Protein AF-A0A6N8WI20-F1 (afdb_monomer)

Foldseek 3Di:
DDDCVPDPDPVSNVVVVV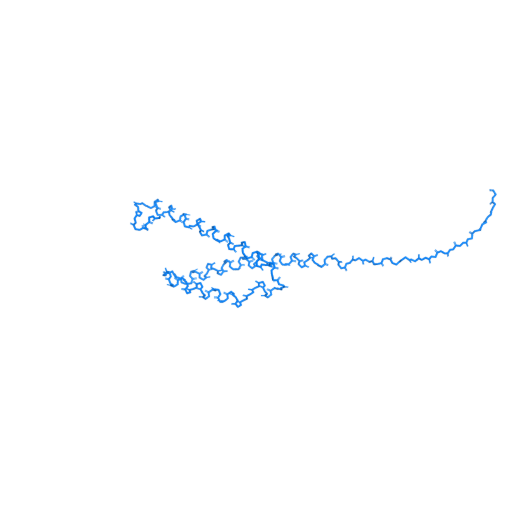VVVVVVVVVLVVVLVVLVVCLVVDDDLCSLPVPVVLVVVLVVQLVVCVVVVHHSVVRSVVVVVSSVVSSVVSVVVVVVVVVVVVPPPDDDDDDDDDDDDDDDDDDD

Nearest PDB structures (foldseek):
  3rem-assembly1_B  TM=9.591E-01  e=5.658E-06  Pseudomonas aeruginosa
  3ret-assembly1_A  TM=9.499E-01  e=6.016E-06  Pseudomonas aeruginosa
  3hgw-assembly1_D  TM=9.489E-01  e=9.244E-06  Pseudomonas aeruginosa
  3hgx-assembly1_B  TM=9.329E-01  e=1.111E-05  Pseudomonas aeruginosa
  2h9d-assembly2_D  TM=9.236E-01  e=1.420E-05  Pseudomonas aeruginosa PAO1

Solvent-accessible surface area (backbone atoms only — not comparable to full-atom values): 7605 Å² total; per-residue (Å²): 130,78,57,82,88,67,49,90,44,73,67,51,48,50,53,53,48,55,53,50,52,53,52,52,51,52,51,50,55,54,50,49,55,54,50,58,59,52,53,75,75,50,87,49,68,67,60,61,63,33,63,68,60,50,54,55,48,42,55,52,46,26,55,52,22,54,77,71,73,41,64,33,67,60,50,35,52,54,51,49,55,52,49,56,53,49,43,55,55,47,50,57,52,50,53,51,51,57,56,60,70,67,68,74,85,78,76,85,84,80,79,84,84,86,81,89,88,88,84,83,88,80,92,132

pLDDT: mean 84.3, std 18.29, range [41.34, 98.69]

Radius of gyration: 30.51 Å; Cα contacts (8 Å, |Δi|>4): 38; chains: 1; bounding box: 74×63×83 Å

Mean predicted aligned error: 10.91 Å

Sequence (124 aa):
MPDPQNCKSLGEVRSEIDRLDRSLIAAISQRQEYVYAAAGFKRNEEQVHARERQRSMLAARRQWAEAEGVDPDLIESLFRKLVDHFIRAEMSVFSAKNSADQGDASSPTTTRAVAGGRSKSVDS

Secondary structure (DSSP, 8-state):
---GGG--SHHHHHHHHHHHHHHHHHHHHHHHHHHHHHHTT--SHHHHH-HHHHHHHHHHHHHHHHHTT--HHHHHHHHHHHHHHHHHHHHHHHHHHHHHHGGGS-------------------

Structure (mmCIF, N/CA/C/O backbone):
data_AF-A0A6N8WI20-F1
#
_entry.id   AF-A0A6N8WI20-F1
#
loop_
_atom_site.group_PDB
_atom_site.id
_atom_site.type_symbol
_atom_site.label_atom_id
_atom_site.label_alt_id
_atom_site.label_comp_id
_atom_site.label_asym_id
_atom_site.label_entity_id
_atom_site.label_seq_id
_atom_site.pdbx_PDB_ins_code
_atom_site.Cartn_x
_atom_site.Cartn_y
_atom_site.Cartn_z
_atom_site.occupancy
_atom_site.B_iso_or_equiv
_atom_site.auth_seq_id
_atom_site.auth_comp_id
_atom_site.auth_asym_id
_atom_site.auth_atom_id
_atom_site.pdbx_PDB_model_num
ATOM 1 N N . MET A 1 1 ? 1.864 -3.997 22.149 1.00 61.12 1 MET A N 1
ATOM 2 C CA . MET A 1 1 ? 0.625 -3.331 21.703 1.00 61.12 1 MET A CA 1
ATOM 3 C C . MET A 1 1 ? -0.499 -3.840 22.575 1.00 61.12 1 MET A C 1
ATOM 5 O O . MET A 1 1 ? -0.581 -5.059 22.714 1.00 61.12 1 MET A O 1
ATOM 9 N N . PRO A 1 2 ? -1.300 -2.966 23.200 1.00 68.56 2 PRO A N 1
ATOM 10 C CA . PRO A 1 2 ? -2.557 -3.410 23.778 1.00 68.56 2 PRO A CA 1
ATOM 11 C C . PRO A 1 2 ? -3.432 -3.990 22.657 1.00 68.56 2 PRO A C 1
ATOM 13 O O . PRO A 1 2 ? -3.447 -3.470 21.543 1.00 68.56 2 PRO A O 1
ATOM 16 N N . ASP A 1 3 ? -4.128 -5.087 22.946 1.00 86.25 3 ASP A N 1
ATOM 17 C CA . ASP A 1 3 ? -5.298 -5.501 22.166 1.00 86.25 3 ASP A CA 1
ATOM 18 C C . ASP A 1 3 ? -6.227 -4.278 22.011 1.00 86.25 3 ASP A C 1
ATOM 20 O O . ASP A 1 3 ? -6.402 -3.557 23.003 1.00 86.25 3 ASP A O 1
ATOM 24 N N . PRO A 1 4 ? -6.812 -3.999 20.829 1.00 90.31 4 PRO A N 1
ATOM 25 C CA . PRO A 1 4 ? -7.817 -2.948 20.684 1.00 90.31 4 PRO A CA 1
ATOM 26 C C . PRO A 1 4 ? -8.881 -2.951 21.796 1.00 90.31 4 PRO A C 1
ATOM 28 O O . PRO A 1 4 ? -9.264 -1.882 22.268 1.00 90.31 4 PRO A O 1
ATOM 31 N N . GLN A 1 5 ? -9.290 -4.133 22.281 1.00 90.69 5 GLN A N 1
ATOM 32 C CA . GLN A 1 5 ? -10.270 -4.292 23.366 1.00 90.69 5 GLN A CA 1
ATOM 33 C C . GLN A 1 5 ? -9.747 -3.886 24.755 1.00 90.69 5 GLN A C 1
ATOM 35 O O . GLN A 1 5 ? -10.532 -3.670 25.675 1.00 90.69 5 GLN A O 1
ATOM 40 N N . ASN A 1 6 ? -8.429 -3.749 24.917 1.00 93.69 6 ASN A N 1
ATOM 41 C CA . ASN A 1 6 ? -7.784 -3.330 26.163 1.00 93.69 6 ASN A CA 1
ATOM 42 C C . ASN A 1 6 ? -7.529 -1.815 26.238 1.00 93.69 6 ASN A C 1
ATOM 44 O O . ASN A 1 6 ? -7.046 -1.340 27.269 1.00 93.69 6 ASN A O 1
ATOM 48 N N . CYS A 1 7 ? -7.833 -1.054 25.180 1.00 95.00 7 CYS A N 1
ATOM 49 C CA . CYS A 1 7 ? -7.750 0.405 25.212 1.00 95.00 7 CYS A CA 1
ATOM 50 C C . CYS A 1 7 ? -8.829 0.978 26.144 1.00 95.00 7 CYS A C 1
ATOM 52 O O . CYS A 1 7 ? -10.016 0.690 26.001 1.00 95.00 7 CYS A O 1
ATOM 54 N N . LYS A 1 8 ? -8.429 1.833 27.087 1.00 95.88 8 LYS A N 1
ATOM 55 C CA . LYS A 1 8 ? -9.305 2.394 28.130 1.00 95.88 8 LYS A CA 1
ATOM 56 C C . LYS A 1 8 ? -9.925 3.732 27.751 1.00 95.88 8 LYS A C 1
ATOM 58 O O . LYS A 1 8 ? -10.773 4.252 28.474 1.00 95.88 8 LYS A O 1
ATOM 63 N N . SER A 1 9 ? -9.486 4.327 26.645 1.00 96.69 9 SER A N 1
ATOM 64 C CA . SER A 1 9 ? -10.012 5.598 26.160 1.00 96.69 9 SER A CA 1
ATOM 65 C C . SER A 1 9 ? -9.886 5.727 24.647 1.00 96.69 9 SER A C 1
ATOM 67 O O . SER A 1 9 ? -9.045 5.093 24.010 1.00 96.69 9 SER A O 1
ATOM 69 N N . LEU A 1 10 ? -10.675 6.636 24.072 1.00 96.69 10 LEU A N 1
ATOM 70 C CA . LEU A 1 10 ? -10.546 7.017 22.665 1.00 96.69 10 LEU A CA 1
ATOM 71 C C . LEU A 1 10 ? -9.155 7.590 22.339 1.00 96.69 10 LEU A C 1
ATOM 73 O O . LEU A 1 10 ? -8.680 7.445 21.215 1.00 96.69 10 LEU A O 1
ATOM 77 N N . GLY A 1 11 ? -8.500 8.233 23.312 1.00 97.75 11 GLY A N 1
ATOM 78 C CA . GLY A 1 11 ? -7.136 8.740 23.158 1.00 97.75 11 GLY A CA 1
ATOM 79 C C . GLY A 1 11 ? -6.113 7.620 22.964 1.00 97.75 11 GLY A C 1
ATOM 80 O O . GLY A 1 11 ? -5.248 7.731 22.097 1.00 97.75 11 GLY A O 1
ATOM 81 N N . GLU A 1 12 ? -6.249 6.520 23.708 1.00 96.38 12 GLU A N 1
ATOM 82 C CA . GLU A 1 12 ? -5.390 5.338 23.551 1.00 96.38 12 GLU A CA 1
ATOM 83 C C . GLU A 1 12 ? -5.611 4.663 22.193 1.00 96.38 12 GLU A C 1
ATOM 85 O O . GLU A 1 12 ? -4.644 4.411 21.478 1.00 96.38 12 GLU A O 1
ATOM 90 N N . VAL A 1 13 ? -6.874 4.478 21.783 1.00 96.69 13 VAL A N 1
ATOM 91 C CA . VAL A 1 13 ? -7.208 3.906 20.465 1.00 96.69 13 VAL A CA 1
ATOM 92 C C . VAL A 1 13 ? -6.580 4.722 19.333 1.00 96.69 13 VAL A C 1
ATOM 94 O O . VAL A 1 13 ? -5.928 4.166 18.454 1.00 96.69 13 VAL A O 1
ATOM 97 N N . ARG A 1 14 ? -6.739 6.051 19.360 1.00 97.88 14 ARG A N 1
ATOM 98 C CA . ARG A 1 14 ? -6.166 6.942 18.337 1.00 97.88 14 ARG A CA 1
ATOM 99 C C . ARG A 1 14 ? -4.642 6.894 18.317 1.00 97.88 14 ARG A C 1
ATOM 101 O O . ARG A 1 14 ? -4.062 6.855 17.242 1.00 97.88 14 ARG A O 1
ATOM 108 N N . SER A 1 15 ? -4.008 6.827 19.486 1.00 97.06 15 SER A N 1
ATOM 109 C CA . SER A 1 15 ? -2.547 6.731 19.583 1.00 97.06 15 SER A CA 1
ATOM 110 C C . SER A 1 15 ? -2.016 5.435 18.958 1.00 97.06 15 SER A C 1
ATOM 112 O O . SER A 1 15 ? -0.978 5.447 18.295 1.00 97.06 15 SER A O 1
ATOM 114 N N . GLU A 1 16 ? -2.731 4.317 19.121 1.00 97.31 16 GLU A N 1
ATOM 115 C CA . GLU A 1 16 ? -2.364 3.055 18.471 1.00 97.31 16 GLU A CA 1
ATOM 116 C C . GLU A 1 16 ? -2.612 3.073 16.957 1.00 97.31 16 GLU A C 1
ATOM 118 O O . GLU A 1 16 ? -1.780 2.549 16.214 1.00 97.31 16 GLU A O 1
ATOM 123 N N . ILE A 1 17 ? -3.687 3.719 16.487 1.00 97.31 17 ILE A N 1
ATOM 124 C CA . ILE A 1 17 ? -3.924 3.947 15.049 1.00 97.31 17 ILE A CA 1
ATOM 125 C C . ILE A 1 17 ? -2.788 4.786 14.453 1.00 97.31 17 ILE A C 1
ATOM 127 O O . ILE A 1 17 ? -2.154 4.349 13.498 1.00 97.31 17 ILE A O 1
ATOM 131 N N . ASP A 1 18 ? -2.439 5.919 15.067 1.00 98.25 18 ASP A N 1
ATOM 132 C CA . ASP A 1 18 ? -1.344 6.780 14.601 1.00 98.25 18 ASP A CA 1
ATOM 133 C C . ASP A 1 18 ? -0.010 6.016 14.524 1.00 98.25 18 ASP A C 1
ATOM 135 O O . ASP A 1 18 ? 0.805 6.222 13.618 1.00 98.25 18 ASP A O 1
ATOM 139 N N . ARG A 1 19 ? 0.239 5.107 15.476 1.00 97.81 19 ARG A N 1
ATOM 140 C CA . ARG A 1 19 ? 1.436 4.254 15.482 1.00 97.81 19 ARG A CA 1
ATOM 141 C C . ARG A 1 19 ? 1.429 3.247 14.323 1.00 97.81 19 ARG A C 1
ATOM 143 O O . ARG A 1 19 ? 2.480 3.022 13.709 1.00 97.81 19 ARG A O 1
ATOM 150 N N . LEU A 1 20 ? 0.279 2.639 14.026 1.00 97.44 20 LEU A N 1
ATOM 151 C CA . LEU A 1 20 ? 0.106 1.746 12.875 1.00 97.44 20 LEU A CA 1
ATOM 152 C C . LEU A 1 20 ? 0.292 2.508 11.561 1.00 97.44 20 LEU A C 1
ATOM 154 O O . LEU A 1 20 ? 1.063 2.065 10.710 1.00 97.44 20 LEU A O 1
ATOM 158 N N . ASP A 1 21 ? -0.301 3.691 11.440 1.00 98.44 21 ASP A N 1
ATOM 159 C CA . ASP A 1 21 ? -0.215 4.524 10.241 1.00 98.44 21 ASP A CA 1
ATOM 160 C C . ASP A 1 21 ? 1.219 4.989 9.970 1.00 98.44 21 ASP A C 1
ATOM 162 O O . ASP A 1 21 ? 1.693 4.932 8.834 1.00 98.44 21 ASP A O 1
ATOM 166 N N . ARG A 1 22 ? 1.982 5.351 11.011 1.00 98.50 22 ARG A N 1
ATOM 167 C CA . ARG A 1 22 ? 3.425 5.630 10.871 1.00 98.50 22 ARG A CA 1
ATOM 168 C C . ARG A 1 22 ? 4.198 4.424 10.343 1.00 98.50 22 ARG A C 1
ATOM 170 O O . ARG A 1 22 ? 5.087 4.586 9.508 1.00 98.50 22 ARG A O 1
ATOM 177 N N . SER A 1 23 ? 3.855 3.227 10.813 1.00 98.31 23 SER A N 1
ATOM 178 C CA . SER A 1 23 ? 4.488 1.986 10.353 1.00 98.31 23 SER A CA 1
ATOM 179 C C . SER A 1 23 ? 4.125 1.682 8.897 1.00 98.31 23 SER A C 1
ATOM 181 O O . SER A 1 23 ? 4.990 1.291 8.114 1.00 98.31 23 SER A O 1
ATOM 183 N N . LEU A 1 24 ? 2.873 1.934 8.502 1.00 98.00 24 LEU A N 1
ATOM 184 C CA . LEU A 1 24 ? 2.411 1.818 7.118 1.00 98.00 24 LEU A CA 1
ATOM 185 C C . LEU A 1 24 ? 3.148 2.799 6.194 1.00 98.00 24 LEU A C 1
ATOM 187 O O . LEU A 1 24 ? 3.623 2.399 5.130 1.00 98.00 24 LEU A O 1
ATOM 191 N N . ILE A 1 25 ? 3.304 4.059 6.608 1.00 98.44 25 ILE A N 1
ATOM 192 C CA . ILE A 1 25 ? 4.050 5.077 5.850 1.00 98.44 25 ILE A CA 1
ATOM 193 C C . ILE A 1 25 ? 5.519 4.667 5.687 1.00 98.44 25 ILE A C 1
ATOM 195 O O . ILE A 1 25 ? 6.056 4.756 4.582 1.00 98.44 25 ILE A O 1
ATOM 199 N N . ALA A 1 26 ? 6.161 4.163 6.745 1.00 98.31 26 ALA A N 1
ATOM 200 C CA . ALA A 1 26 ? 7.536 3.669 6.669 1.00 98.31 26 ALA A CA 1
ATOM 201 C C . ALA A 1 26 ? 7.675 2.502 5.673 1.00 98.31 26 ALA A C 1
ATOM 203 O O . ALA A 1 26 ? 8.583 2.500 4.841 1.00 98.31 26 ALA A O 1
ATOM 204 N N . ALA A 1 27 ? 6.733 1.553 5.687 1.00 98.38 27 ALA A N 1
ATOM 205 C CA . ALA A 1 27 ? 6.709 0.448 4.730 1.00 98.38 27 ALA A CA 1
ATOM 206 C C . ALA A 1 27 ? 6.496 0.929 3.283 1.00 98.38 27 ALA A C 1
ATOM 208 O O . ALA A 1 27 ? 7.118 0.407 2.356 1.00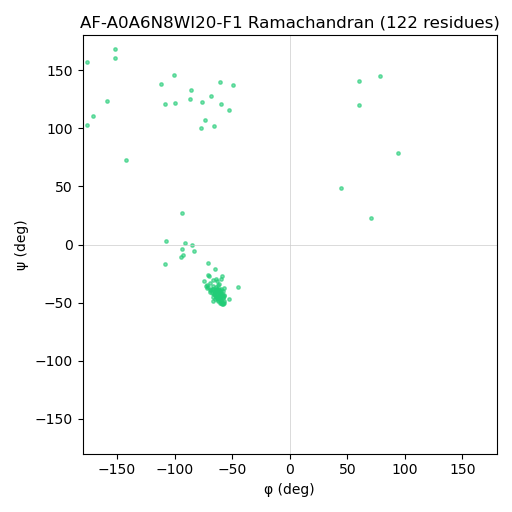 98.38 27 ALA A O 1
ATOM 209 N N . ILE A 1 28 ? 5.653 1.946 3.069 1.00 97.56 28 ILE A N 1
ATOM 210 C CA . ILE A 1 28 ? 5.458 2.562 1.748 1.00 97.56 28 ILE A CA 1
ATOM 211 C C . ILE A 1 28 ? 6.743 3.252 1.272 1.00 97.56 28 ILE A C 1
ATOM 213 O O . ILE A 1 28 ? 7.102 3.097 0.104 1.00 97.56 28 ILE A O 1
ATOM 217 N N . SER A 1 29 ? 7.464 3.947 2.159 1.00 97.25 29 SER A N 1
ATOM 218 C CA . SER A 1 29 ? 8.766 4.554 1.842 1.00 97.25 29 SER A CA 1
ATOM 219 C C . SER A 1 29 ? 9.778 3.500 1.393 1.00 97.25 29 SER A C 1
ATOM 221 O O . SER A 1 29 ? 10.390 3.631 0.336 1.00 97.25 29 SER A O 1
ATOM 223 N N . GLN A 1 30 ? 9.897 2.395 2.130 1.00 98.00 30 GLN A N 1
ATOM 224 C CA . GLN A 1 30 ? 10.798 1.311 1.741 1.00 98.00 30 GLN A CA 1
ATOM 225 C C . GLN A 1 30 ? 10.362 0.655 0.419 1.00 98.00 30 GLN A C 1
ATOM 227 O O . GLN A 1 30 ? 11.181 0.357 -0.451 1.00 98.00 30 GLN A O 1
ATOM 232 N N . ARG A 1 31 ? 9.051 0.472 0.212 1.00 96.69 31 ARG A N 1
ATOM 233 C CA . ARG A 1 31 ? 8.505 -0.012 -1.064 1.00 96.69 31 ARG A CA 1
ATOM 234 C C . ARG A 1 31 ? 8.893 0.909 -2.226 1.00 96.69 31 ARG A C 1
ATOM 236 O O . ARG A 1 31 ? 9.184 0.403 -3.307 1.00 96.69 31 ARG A O 1
ATOM 243 N N . GLN A 1 32 ? 8.882 2.227 -2.030 1.00 95.00 32 GLN A N 1
ATOM 244 C CA . GLN A 1 32 ? 9.286 3.203 -3.045 1.00 95.00 32 GLN A CA 1
ATOM 245 C C . GLN A 1 32 ? 10.750 3.019 -3.458 1.00 95.00 32 GLN A C 1
ATOM 247 O O . GLN A 1 32 ? 11.036 2.991 -4.654 1.00 95.00 32 GLN A O 1
ATOM 252 N N . GLU A 1 33 ? 11.659 2.831 -2.501 1.00 95.38 33 GLU A N 1
ATOM 253 C CA . GLU A 1 33 ? 13.080 2.579 -2.783 1.00 95.38 33 GLU A CA 1
ATOM 254 C C . GLU A 1 33 ? 13.268 1.349 -3.680 1.00 95.38 33 GLU A C 1
ATOM 256 O O . GLU A 1 33 ? 13.992 1.407 -4.676 1.00 95.38 33 GLU A O 1
ATOM 261 N N . TYR A 1 34 ? 12.539 0.261 -3.404 1.00 95.69 34 TYR A N 1
ATOM 262 C CA . TYR A 1 34 ? 12.562 -0.930 -4.257 1.00 95.69 34 TYR A CA 1
ATOM 263 C C . TYR A 1 34 ? 12.015 -0.678 -5.662 1.00 95.69 34 TYR A C 1
ATOM 265 O O . TYR A 1 34 ? 12.538 -1.241 -6.624 1.00 95.69 34 TYR A O 1
ATOM 273 N N . VAL A 1 35 ? 10.982 0.157 -5.813 1.00 92.50 35 VAL A N 1
ATOM 274 C CA . VAL A 1 35 ? 10.469 0.512 -7.145 1.00 92.50 35 VAL A CA 1
ATOM 275 C C . VAL A 1 35 ? 11.511 1.310 -7.929 1.00 92.50 35 VAL A C 1
ATOM 277 O O . VAL A 1 35 ? 11.751 1.010 -9.095 1.00 92.50 35 VAL A O 1
ATOM 280 N N . TYR A 1 36 ? 12.198 2.260 -7.297 1.00 90.88 36 TYR A N 1
ATOM 281 C CA . TYR A 1 36 ? 13.255 3.030 -7.960 1.00 90.88 36 TYR A CA 1
ATOM 282 C C . TYR A 1 36 ? 14.468 2.177 -8.327 1.00 90.88 36 TYR A C 1
ATOM 284 O O . TYR A 1 36 ? 15.006 2.324 -9.425 1.00 90.88 36 TYR A O 1
ATOM 292 N N . ALA A 1 37 ? 14.856 1.236 -7.466 1.00 90.69 37 ALA A N 1
ATOM 293 C CA . ALA A 1 37 ? 15.871 0.248 -7.810 1.00 90.69 37 ALA A CA 1
ATOM 294 C C . ALA A 1 37 ? 15.426 -0.611 -9.010 1.00 90.69 37 ALA A C 1
ATOM 296 O O . ALA A 1 37 ? 16.196 -0.807 -9.951 1.00 90.69 37 ALA A O 1
ATOM 297 N N . ALA A 1 38 ? 14.165 -1.063 -9.026 1.00 88.56 38 ALA A N 1
ATOM 298 C CA . ALA A 1 38 ? 13.599 -1.845 -10.125 1.00 88.56 38 ALA A CA 1
ATOM 299 C C . ALA A 1 38 ? 13.566 -1.068 -11.454 1.00 88.56 38 ALA A C 1
ATOM 301 O O . ALA A 1 38 ? 13.801 -1.656 -12.512 1.00 88.56 38 ALA A O 1
ATOM 302 N N . ALA A 1 39 ? 13.338 0.249 -11.410 1.00 87.06 39 ALA A N 1
ATOM 303 C CA . ALA A 1 39 ? 13.338 1.115 -12.587 1.00 87.06 39 ALA A CA 1
ATOM 304 C C . ALA A 1 39 ? 14.675 1.096 -13.349 1.00 87.06 39 ALA A C 1
ATOM 306 O O . ALA A 1 39 ? 14.696 1.286 -14.563 1.00 87.06 39 ALA A O 1
ATOM 307 N N . GLY A 1 40 ? 15.793 0.822 -12.665 1.00 85.56 40 GLY A N 1
ATOM 308 C CA . GLY A 1 40 ? 17.111 0.662 -13.288 1.00 85.56 40 GLY A CA 1
ATOM 309 C C . GLY A 1 40 ? 17.229 -0.541 -14.232 1.00 85.56 40 GLY A C 1
ATOM 310 O O . GLY A 1 40 ? 18.096 -0.541 -15.100 1.00 85.56 40 GLY A O 1
ATOM 311 N N . PHE A 1 41 ? 16.355 -1.543 -14.106 1.00 87.62 41 PHE A N 1
ATOM 312 C CA . PHE A 1 41 ? 16.382 -2.756 -14.933 1.00 87.62 41 PHE A CA 1
ATOM 313 C C . PHE A 1 41 ? 15.460 -2.687 -16.156 1.00 87.62 41 PHE A C 1
ATOM 315 O O . PHE A 1 41 ? 15.521 -3.561 -17.023 1.00 87.62 41 PHE A O 1
ATOM 322 N N . LYS A 1 42 ? 14.593 -1.673 -16.228 1.00 86.38 42 LYS A N 1
ATOM 323 C CA . LYS A 1 42 ? 13.569 -1.543 -17.267 1.00 86.38 42 LYS A CA 1
ATOM 324 C C . LYS A 1 42 ? 14.144 -0.858 -18.506 1.00 86.38 42 LYS A C 1
ATOM 326 O O . LYS A 1 42 ? 14.810 0.167 -18.405 1.00 86.38 42 LYS A O 1
ATOM 331 N N . ARG A 1 43 ? 13.873 -1.433 -19.679 1.00 88.81 43 ARG A N 1
ATOM 332 C CA . ARG A 1 43 ? 14.460 -1.029 -20.971 1.00 88.81 43 ARG A CA 1
ATOM 333 C C . ARG A 1 43 ? 13.481 -0.323 -21.905 1.00 88.81 43 ARG A C 1
ATOM 335 O O . ARG A 1 43 ? 13.908 0.288 -22.874 1.00 88.81 43 ARG A O 1
ATOM 342 N N . ASN A 1 44 ? 12.181 -0.442 -21.657 1.00 88.38 44 ASN A N 1
ATOM 343 C CA . ASN A 1 44 ? 11.138 0.159 -22.482 1.00 88.38 44 ASN A CA 1
ATOM 344 C C . ASN A 1 44 ? 9.882 0.462 -21.651 1.00 88.38 44 ASN A C 1
ATOM 346 O O . ASN A 1 44 ? 9.744 -0.004 -20.517 1.00 88.38 44 ASN A O 1
ATOM 350 N N . GLU A 1 45 ? 8.956 1.226 -22.228 1.00 85.81 45 GLU A N 1
ATOM 351 C CA . GLU A 1 45 ? 7.713 1.634 -21.562 1.00 85.81 45 GLU A CA 1
ATOM 352 C C . GLU A 1 45 ? 6.826 0.444 -21.174 1.00 85.81 45 GLU A C 1
ATOM 354 O O . GLU A 1 45 ? 6.188 0.459 -20.121 1.00 85.81 45 GLU A O 1
ATOM 359 N N . GLU A 1 46 ? 6.817 -0.627 -21.971 1.00 89.06 46 GLU A N 1
ATOM 360 C CA . GLU A 1 46 ? 6.059 -1.841 -21.658 1.00 89.06 46 GLU A CA 1
ATOM 361 C C . GLU A 1 46 ? 6.538 -2.478 -20.347 1.00 89.06 46 GLU A C 1
ATOM 363 O O . GLU A 1 46 ? 5.723 -2.868 -19.509 1.00 89.06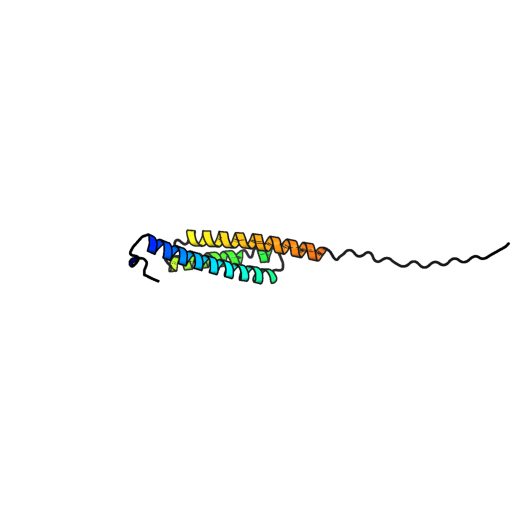 46 GLU A O 1
ATOM 368 N N . GLN A 1 47 ? 7.853 -2.509 -20.117 1.00 88.81 47 GLN A N 1
ATOM 369 C CA . GLN A 1 47 ? 8.446 -2.961 -18.859 1.00 88.81 47 GLN A CA 1
ATOM 370 C C . GLN A 1 47 ? 8.194 -1.983 -17.704 1.00 88.81 47 GLN A C 1
ATOM 372 O O . GLN A 1 47 ? 8.129 -2.416 -16.552 1.00 88.81 47 GLN A O 1
ATOM 377 N N . VAL A 1 48 ? 8.015 -0.684 -17.977 1.00 83.06 48 VAL A N 1
ATOM 378 C CA . VAL A 1 48 ? 7.570 0.295 -16.968 1.00 83.06 48 VAL A CA 1
ATOM 379 C C . VAL A 1 48 ? 6.145 0.015 -16.529 1.00 83.06 48 VAL A C 1
ATOM 381 O O . VAL A 1 48 ? 5.907 -0.118 -15.326 1.00 83.06 48 VAL A O 1
ATOM 384 N N . HIS A 1 49 ? 5.232 -0.181 -17.476 1.00 88.50 49 HIS A N 1
ATOM 385 C CA . HIS A 1 49 ? 3.844 -0.507 -17.175 1.00 88.50 49 HIS A CA 1
ATOM 386 C C . HIS A 1 49 ? 3.672 -1.914 -16.591 1.00 88.50 49 HIS A C 1
ATOM 388 O O . HIS A 1 49 ? 2.871 -2.083 -15.684 1.00 88.50 49 HIS A O 1
ATOM 394 N N . ALA A 1 50 ? 4.394 -2.932 -17.063 1.00 91.06 50 ALA A N 1
ATOM 395 C CA . ALA A 1 50 ? 4.374 -4.296 -16.522 1.00 91.06 50 ALA A CA 1
ATOM 396 C C . ALA A 1 50 ? 2.953 -4.840 -16.213 1.00 91.06 50 ALA A C 1
ATOM 398 O O . ALA A 1 50 ? 2.689 -5.346 -15.119 1.00 91.06 50 ALA A O 1
ATOM 399 N N . ARG A 1 51 ? 2.014 -4.719 -17.165 1.00 92.56 51 ARG A N 1
ATOM 400 C CA . ARG A 1 51 ? 0.565 -4.956 -16.955 1.00 92.56 51 ARG A CA 1
ATOM 401 C C . ARG A 1 51 ? 0.240 -6.314 -16.320 1.00 92.56 51 ARG A C 1
ATOM 403 O O . ARG A 1 51 ? -0.499 -6.368 -15.339 1.00 92.56 51 ARG A O 1
ATOM 410 N N . GLU A 1 52 ? 0.842 -7.396 -16.812 1.00 94.38 52 GLU A N 1
ATOM 411 C CA . GLU A 1 52 ? 0.630 -8.741 -16.252 1.00 94.38 52 GLU A CA 1
ATOM 412 C C . GLU A 1 52 ? 1.133 -8.859 -14.809 1.00 94.38 52 GLU A C 1
ATOM 414 O O . GLU A 1 52 ? 0.458 -9.418 -13.938 1.00 94.38 52 GLU A O 1
ATOM 419 N N . ARG A 1 53 ? 2.282 -8.242 -14.504 1.00 94.44 53 ARG A N 1
ATOM 420 C CA . ARG A 1 53 ? 2.817 -8.198 -13.140 1.00 94.44 53 ARG A CA 1
ATOM 421 C C . ARG A 1 53 ? 1.869 -7.462 -12.198 1.00 94.44 53 ARG A C 1
ATOM 423 O O . ARG A 1 53 ? 1.701 -7.919 -11.066 1.00 94.44 53 ARG A O 1
ATOM 430 N N . GLN A 1 54 ? 1.263 -6.358 -12.641 1.00 95.19 54 GLN A N 1
ATOM 431 C CA . GLN A 1 54 ? 0.278 -5.608 -11.857 1.00 95.19 54 GLN A CA 1
ATOM 432 C C . GLN A 1 54 ? -0.983 -6.425 -11.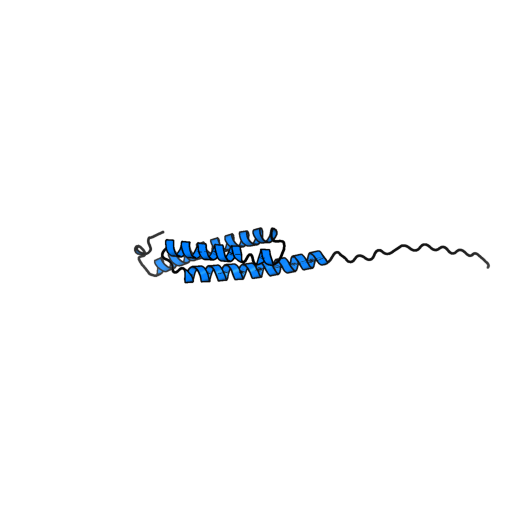605 1.00 95.19 54 GLN A C 1
ATOM 434 O O . GLN A 1 54 ? -1.425 -6.514 -10.463 1.00 95.19 54 GLN A O 1
ATOM 439 N N . ARG A 1 55 ? -1.529 -7.069 -12.643 1.00 96.94 55 ARG A N 1
ATOM 440 C CA . ARG A 1 55 ? -2.712 -7.929 -12.525 1.00 96.94 55 ARG A CA 1
ATOM 441 C C . ARG A 1 55 ? -2.485 -9.045 -11.506 1.00 96.94 55 ARG A C 1
ATOM 443 O O . ARG A 1 55 ? -3.278 -9.197 -10.580 1.00 96.94 55 ARG A O 1
ATOM 450 N N . SER A 1 56 ? -1.371 -9.768 -11.633 1.00 97.88 56 SER A N 1
ATOM 451 C CA . SER A 1 56 ? -0.979 -10.815 -10.684 1.00 97.88 56 SER A CA 1
ATOM 452 C C . SER A 1 56 ? -0.772 -10.258 -9.268 1.00 97.88 56 SER A C 1
ATOM 454 O O . SER A 1 56 ? -1.238 -10.845 -8.293 1.00 97.88 56 SER A O 1
ATOM 456 N N . MET A 1 57 ? -0.136 -9.085 -9.142 1.00 97.81 57 MET A N 1
ATOM 457 C CA . MET A 1 57 ? 0.051 -8.415 -7.853 1.00 97.81 57 MET A CA 1
ATOM 458 C C . MET A 1 57 ? -1.282 -8.126 -7.162 1.00 97.81 57 MET A C 1
ATOM 460 O O . MET A 1 57 ? -1.426 -8.433 -5.982 1.00 97.81 57 MET A O 1
ATOM 464 N N . LEU A 1 58 ? -2.220 -7.498 -7.876 1.00 98.25 58 LEU A N 1
ATOM 465 C CA . LEU A 1 58 ? -3.500 -7.062 -7.326 1.00 98.25 58 LEU A CA 1
ATOM 466 C C . LEU A 1 58 ? -4.346 -8.267 -6.911 1.00 98.25 58 LEU A C 1
ATOM 468 O O . LEU A 1 58 ? -4.861 -8.268 -5.799 1.00 98.25 58 LEU A O 1
ATOM 472 N N . ALA A 1 59 ? -4.383 -9.328 -7.724 1.00 98.44 59 ALA A N 1
ATOM 473 C CA . ALA A 1 59 ? -5.055 -10.577 -7.364 1.00 98.44 59 ALA A CA 1
ATOM 474 C C . ALA A 1 59 ? -4.506 -11.178 -6.056 1.00 98.44 59 ALA A C 1
ATOM 476 O O . ALA A 1 59 ? -5.280 -11.545 -5.177 1.00 98.44 59 ALA A O 1
ATOM 477 N N . ALA A 1 60 ? -3.180 -11.205 -5.883 1.00 98.50 60 ALA A N 1
ATOM 478 C CA . ALA A 1 60 ? -2.575 -11.674 -4.637 1.00 98.50 60 ALA A CA 1
ATOM 479 C C . ALA A 1 60 ? -2.928 -10.776 -3.436 1.00 98.50 60 ALA A C 1
ATOM 481 O O . ALA A 1 60 ? -3.187 -11.281 -2.351 1.00 98.50 60 ALA A O 1
ATOM 482 N N . ARG A 1 61 ? -2.977 -9.446 -3.612 1.00 98.44 61 ARG A N 1
ATOM 483 C CA . ARG A 1 61 ? -3.360 -8.524 -2.524 1.00 98.44 61 ARG A CA 1
ATOM 484 C C . ARG A 1 61 ? -4.815 -8.694 -2.103 1.00 98.44 61 ARG A C 1
ATOM 486 O O . ARG A 1 61 ? -5.085 -8.590 -0.914 1.00 98.44 61 ARG A O 1
ATOM 493 N N . ARG A 1 62 ? -5.719 -8.984 -3.044 1.00 98.62 62 ARG A N 1
ATOM 494 C CA . ARG A 1 62 ? -7.105 -9.345 -2.715 1.00 98.62 62 ARG A CA 1
ATOM 495 C C . ARG A 1 62 ? -7.152 -10.589 -1.830 1.00 98.62 62 ARG A C 1
ATOM 497 O O . ARG A 1 62 ? -7.761 -10.543 -0.775 1.00 98.62 62 ARG A O 1
ATOM 504 N N . GLN A 1 63 ? -6.442 -11.653 -2.210 1.00 98.69 63 GLN A N 1
ATOM 505 C CA . GLN A 1 63 ? -6.387 -12.891 -1.417 1.00 98.69 63 GLN A CA 1
ATOM 506 C C . GLN A 1 63 ? -5.825 -12.653 -0.008 1.00 98.69 63 GLN A C 1
ATOM 508 O O . GLN A 1 63 ? -6.308 -13.228 0.961 1.00 98.69 63 GLN A O 1
ATOM 513 N N . TRP A 1 64 ? -4.818 -11.786 0.124 1.00 98.62 64 TRP A N 1
ATOM 514 C CA . TRP A 1 64 ? -4.2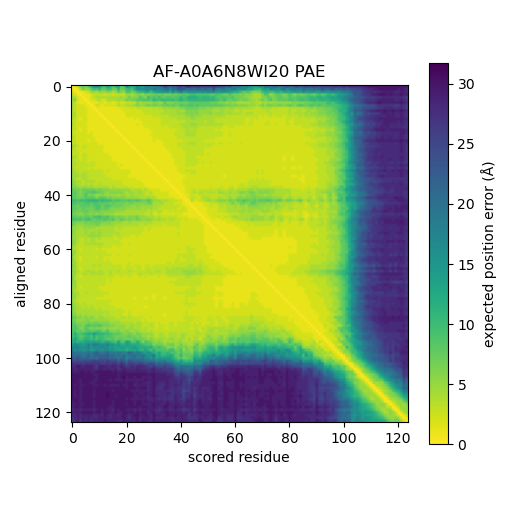81 -11.414 1.435 1.00 98.62 64 TRP A CA 1
ATOM 515 C C . TRP A 1 64 ? -5.281 -10.609 2.266 1.00 98.62 64 TRP A C 1
ATOM 517 O O . TRP A 1 64 ? -5.375 -10.830 3.464 1.00 98.62 64 TRP A O 1
ATOM 527 N N . ALA A 1 65 ? -6.050 -9.714 1.642 1.00 98.50 65 ALA A N 1
ATOM 528 C CA . ALA A 1 65 ? -7.113 -8.980 2.324 1.00 98.50 65 ALA A CA 1
ATOM 529 C C . ALA A 1 65 ? -8.174 -9.931 2.894 1.00 98.50 65 ALA A C 1
ATOM 531 O O . ALA A 1 65 ? -8.523 -9.819 4.065 1.00 98.50 65 ALA A O 1
ATOM 532 N N . GLU A 1 66 ? -8.614 -10.907 2.093 1.00 98.25 66 GLU A N 1
ATOM 533 C CA . GLU A 1 66 ? -9.577 -11.931 2.518 1.00 98.25 66 GLU A CA 1
ATOM 534 C C . GLU A 1 66 ? -9.054 -12.735 3.715 1.00 98.25 66 GLU A C 1
ATOM 536 O O . GLU A 1 66 ? -9.785 -12.938 4.683 1.00 98.25 66 GLU A O 1
ATOM 541 N N . ALA A 1 67 ? -7.781 -13.145 3.683 1.00 98.31 67 ALA A N 1
ATOM 542 C CA . ALA A 1 67 ? -7.152 -13.898 4.769 1.00 98.31 67 ALA A CA 1
ATOM 543 C C . ALA A 1 67 ? -7.070 -13.109 6.090 1.00 98.31 67 ALA A C 1
ATOM 545 O O . ALA A 1 67 ? -7.156 -13.703 7.162 1.00 98.31 67 ALA A O 1
ATOM 546 N N . GLU A 1 68 ? -6.939 -11.784 6.010 1.00 97.38 68 GLU A N 1
ATOM 547 C CA . GLU A 1 68 ? -6.899 -10.873 7.161 1.00 97.38 68 GLU A CA 1
ATOM 548 C C . GLU A 1 68 ? -8.295 -10.346 7.559 1.00 97.38 68 GLU A C 1
ATOM 550 O O . GLU A 1 68 ? -8.419 -9.542 8.483 1.00 97.38 68 GLU A O 1
ATOM 555 N N . GLY A 1 69 ? -9.364 -10.767 6.870 1.00 97.62 69 GLY A N 1
ATOM 556 C CA . GLY A 1 69 ? -10.735 -10.316 7.139 1.00 97.62 69 GLY A CA 1
ATOM 557 C C . GLY A 1 69 ? -11.013 -8.856 6.753 1.00 97.62 69 GLY A C 1
ATOM 558 O O . GLY A 1 69 ? -11.933 -8.240 7.292 1.00 97.62 69 GLY A O 1
ATOM 559 N N . VAL A 1 70 ? -10.227 -8.292 5.833 1.00 97.62 70 VAL A N 1
ATOM 560 C CA . VAL A 1 70 ? -10.381 -6.925 5.315 1.00 97.62 70 VAL A CA 1
ATOM 561 C C . VAL A 1 70 ? -11.069 -6.960 3.951 1.00 97.62 70 VAL A C 1
ATOM 563 O O . VAL A 1 70 ? -10.839 -7.869 3.158 1.00 97.62 70 VAL A O 1
ATOM 566 N N . ASP A 1 71 ? -11.884 -5.945 3.652 1.00 98.38 71 ASP A N 1
ATOM 567 C CA . ASP A 1 71 ? -12.517 -5.779 2.340 1.00 98.38 71 ASP A CA 1
ATOM 568 C C . ASP A 1 71 ? -11.473 -5.817 1.193 1.00 98.38 71 ASP A C 1
ATOM 570 O O . ASP A 1 71 ? -10.608 -4.929 1.106 1.00 98.38 71 ASP A O 1
ATOM 574 N N . PRO A 1 72 ? -11.535 -6.814 0.288 1.00 98.56 72 PRO A N 1
ATOM 575 C CA . PRO A 1 72 ? -10.587 -6.943 -0.814 1.00 98.56 72 PRO A CA 1
ATOM 576 C C . PRO A 1 72 ? -10.647 -5.785 -1.808 1.00 98.56 72 PRO A C 1
ATOM 578 O O . PRO A 1 72 ? -9.621 -5.447 -2.406 1.00 98.56 72 PRO A O 1
ATOM 581 N N . ASP A 1 73 ? -11.811 -5.153 -1.974 1.00 98.38 73 ASP A N 1
ATOM 582 C CA . ASP A 1 73 ? -11.987 -4.036 -2.902 1.00 98.38 73 ASP A CA 1
ATOM 583 C C . ASP A 1 73 ? -11.299 -2.770 -2.373 1.00 98.38 73 ASP A C 1
ATOM 585 O O . ASP A 1 73 ? -10.640 -2.046 -3.133 1.00 98.38 73 ASP A O 1
ATOM 589 N N . LEU A 1 74 ? -11.354 -2.545 -1.055 1.00 98.38 74 LEU A N 1
ATOM 590 C CA . LEU A 1 74 ? -10.586 -1.497 -0.383 1.00 98.38 74 LEU A CA 1
ATOM 591 C C . LEU A 1 74 ? -9.079 -1.692 -0.596 1.00 98.38 74 LEU A C 1
ATOM 593 O O . LEU A 1 74 ? -8.384 -0.762 -1.025 1.00 98.38 74 LEU A O 1
ATOM 597 N N . ILE A 1 75 ? -8.568 -2.895 -0.318 1.00 98.44 75 ILE A N 1
ATOM 598 C CA . ILE A 1 75 ? -7.135 -3.188 -0.440 1.00 98.44 75 ILE A CA 1
ATOM 599 C C . ILE A 1 75 ? -6.675 -3.075 -1.894 1.00 98.44 75 ILE A C 1
ATOM 601 O O . ILE A 1 75 ? -5.657 -2.432 -2.167 1.00 98.44 75 ILE A O 1
ATOM 605 N N . GLU A 1 76 ? -7.424 -3.620 -2.852 1.00 98.44 76 GLU A N 1
ATOM 606 C CA . GLU A 1 76 ? -7.093 -3.470 -4.269 1.00 98.44 76 GLU A CA 1
ATOM 607 C C . GLU A 1 76 ? -7.026 -1.994 -4.683 1.00 98.44 76 GLU A C 1
ATOM 609 O O . GLU A 1 76 ? -6.062 -1.583 -5.335 1.00 98.44 76 GLU A O 1
ATOM 614 N N . SER A 1 77 ? -8.011 -1.184 -4.280 1.00 98.44 77 SER A N 1
ATOM 615 C CA . SER A 1 77 ? -8.065 0.250 -4.590 1.00 98.44 77 SER A CA 1
ATOM 616 C C . SER A 1 77 ? -6.842 1.005 -4.059 1.00 98.44 77 SER A C 1
ATOM 618 O O . SER A 1 77 ? -6.231 1.796 -4.786 1.00 98.44 77 SER A O 1
ATOM 620 N N . LEU A 1 78 ? -6.420 0.721 -2.821 1.00 98.06 78 LEU A N 1
ATOM 621 C CA . LEU A 1 78 ? -5.213 1.306 -2.228 1.00 98.06 78 LEU A CA 1
ATOM 622 C C . LEU A 1 78 ? -3.950 0.923 -3.009 1.00 98.06 78 LEU A C 1
ATOM 624 O O . LEU A 1 78 ? -3.148 1.790 -3.369 1.00 98.06 78 LEU A O 1
ATOM 628 N N . PHE A 1 79 ? -3.778 -0.362 -3.326 1.00 98.00 79 PHE A N 1
ATOM 629 C CA . PHE A 1 79 ? -2.599 -0.824 -4.059 1.00 98.00 79 PHE A CA 1
ATOM 630 C C . PHE A 1 79 ? -2.573 -0.348 -5.513 1.00 98.00 79 PHE A C 1
ATOM 632 O O . PHE A 1 79 ? -1.487 -0.059 -6.021 1.00 98.00 79 PHE A O 1
ATOM 639 N N . ARG A 1 80 ? -3.730 -0.211 -6.172 1.00 97.56 80 ARG A N 1
ATOM 640 C CA . ARG A 1 80 ? -3.830 0.378 -7.515 1.00 97.56 80 ARG A CA 1
ATOM 641 C C . ARG A 1 80 ? -3.356 1.832 -7.503 1.00 97.56 80 ARG A C 1
ATOM 643 O O . ARG A 1 80 ? -2.488 2.182 -8.296 1.00 97.56 80 ARG A O 1
ATOM 650 N N . LYS A 1 81 ? -3.798 2.640 -6.531 1.00 97.75 81 LYS A N 1
ATOM 651 C CA . LYS A 1 81 ? -3.326 4.030 -6.367 1.00 97.75 81 LYS A CA 1
ATOM 652 C C . LYS A 1 81 ? -1.813 4.120 -6.159 1.00 97.75 81 LYS A C 1
ATOM 654 O O . LYS A 1 81 ? -1.172 4.979 -6.764 1.00 97.75 81 LYS A O 1
ATOM 659 N N . LEU A 1 82 ? -1.240 3.236 -5.335 1.00 96.50 82 LEU A N 1
ATOM 660 C CA . LEU A 1 82 ? 0.213 3.173 -5.135 1.00 96.50 82 LEU A CA 1
ATOM 661 C C . LEU A 1 82 ? 0.940 2.827 -6.438 1.00 96.50 82 LEU A C 1
ATOM 663 O O . LEU A 1 82 ? 1.899 3.500 -6.803 1.00 96.50 82 LEU A O 1
ATOM 667 N N . VAL A 1 83 ? 0.489 1.793 -7.150 1.00 94.31 83 VAL A N 1
ATOM 668 C CA . VAL A 1 83 ? 1.074 1.384 -8.434 1.00 94.31 83 VAL A CA 1
ATOM 669 C C . VAL A 1 83 ? 1.026 2.525 -9.447 1.00 94.31 83 VAL A C 1
ATOM 671 O O . VAL A 1 83 ? 2.068 2.888 -9.986 1.00 94.31 83 VAL A O 1
ATOM 674 N N . ASP A 1 84 ? -0.135 3.150 -9.633 1.00 94.75 84 ASP A N 1
ATOM 675 C CA . ASP A 1 84 ? -0.301 4.250 -10.582 1.00 94.75 84 ASP A CA 1
ATOM 676 C C . ASP A 1 84 ? 0.591 5.449 -10.236 1.00 94.75 84 ASP A C 1
ATOM 678 O O . ASP A 1 84 ? 1.145 6.092 -11.129 1.00 94.75 84 ASP A O 1
ATOM 682 N N . HIS A 1 85 ? 0.755 5.756 -8.943 1.00 95.12 85 HIS A N 1
ATOM 683 C CA . HIS A 1 85 ? 1.672 6.800 -8.488 1.00 95.12 85 HIS A CA 1
ATOM 684 C C . HIS A 1 85 ? 3.113 6.510 -8.911 1.00 95.12 85 HIS A C 1
ATOM 686 O O . HIS A 1 85 ? 3.758 7.372 -9.509 1.00 95.12 85 HIS A O 1
ATOM 692 N N . PHE A 1 86 ? 3.610 5.300 -8.652 1.00 91.88 86 PHE A N 1
ATOM 693 C CA . PHE A 1 86 ? 5.002 4.986 -8.954 1.00 91.88 86 PHE A CA 1
ATOM 694 C C . PHE A 1 86 ? 5.274 4.793 -10.446 1.00 91.88 86 PHE A C 1
ATOM 696 O O . PHE A 1 86 ? 6.338 5.204 -10.888 1.00 91.88 86 PHE A O 1
ATOM 703 N N . ILE A 1 87 ? 4.322 4.296 -11.246 1.00 90.75 87 ILE A N 1
ATOM 704 C CA . ILE A 1 87 ? 4.478 4.279 -12.714 1.00 90.75 87 ILE A CA 1
ATOM 705 C C . ILE A 1 87 ? 4.697 5.694 -13.239 1.00 90.75 87 ILE A C 1
ATOM 707 O O . ILE A 1 87 ? 5.579 5.909 -14.063 1.00 90.75 87 ILE A O 1
ATOM 711 N N . ARG A 1 88 ? 3.914 6.676 -12.770 1.00 89.69 88 ARG A N 1
ATOM 712 C CA . ARG A 1 88 ? 4.081 8.073 -13.204 1.00 89.69 88 ARG A CA 1
ATOM 713 C C . ARG A 1 88 ? 5.473 8.604 -12.861 1.00 89.69 88 ARG A C 1
ATOM 715 O O . ARG A 1 88 ? 6.092 9.254 -13.700 1.00 89.69 88 ARG A O 1
ATOM 722 N N . ALA A 1 89 ? 5.972 8.295 -11.663 1.00 86.50 89 ALA A N 1
ATOM 723 C CA . ALA A 1 89 ? 7.327 8.658 -11.256 1.00 86.50 89 ALA A CA 1
ATOM 724 C C . 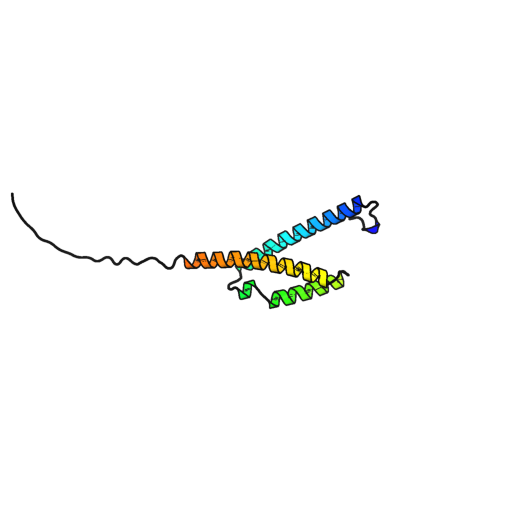ALA A 1 89 ? 8.393 7.968 -12.131 1.00 86.50 89 ALA A C 1
ATOM 726 O O . ALA A 1 89 ? 9.301 8.628 -12.631 1.00 86.50 89 ALA A O 1
ATOM 727 N N . GLU A 1 90 ? 8.254 6.663 -12.381 1.00 86.19 90 GLU A N 1
ATOM 728 C CA . GLU A 1 90 ? 9.173 5.890 -13.225 1.00 86.19 90 GLU A CA 1
ATOM 729 C C . GLU A 1 90 ? 9.191 6.387 -14.676 1.00 86.19 90 GLU A C 1
ATOM 731 O O . GLU A 1 90 ? 10.267 6.538 -15.251 1.00 86.19 90 GLU A O 1
ATOM 736 N N . MET A 1 91 ? 8.027 6.692 -15.258 1.00 85.38 91 MET A N 1
ATOM 737 C CA . MET A 1 91 ? 7.917 7.227 -16.619 1.00 85.38 91 MET A CA 1
ATOM 738 C C . MET A 1 91 ? 8.600 8.590 -16.749 1.00 85.38 91 MET A C 1
ATOM 740 O O . MET A 1 91 ? 9.301 8.828 -17.728 1.00 85.38 91 MET A O 1
ATOM 744 N N . SER A 1 92 ? 8.465 9.470 -15.749 1.00 82.69 92 SER A N 1
ATOM 745 C CA . SER A 1 92 ? 9.169 10.759 -15.742 1.00 82.69 92 SER A CA 1
ATOM 746 C C . SER A 1 92 ? 10.692 10.581 -15.765 1.00 82.69 92 SER A C 1
ATOM 748 O O . SER A 1 92 ? 11.378 11.266 -16.525 1.00 82.69 92 SER A O 1
ATOM 750 N N . VAL A 1 93 ? 11.218 9.626 -14.991 1.00 82.19 93 VAL A N 1
ATOM 751 C CA . VAL A 1 93 ? 12.653 9.298 -14.972 1.00 82.19 93 VAL A CA 1
ATOM 752 C C . VAL A 1 93 ? 13.097 8.647 -16.285 1.00 82.19 93 VAL A C 1
ATOM 754 O O . VAL A 1 93 ? 14.167 8.971 -16.797 1.00 82.19 93 VAL A O 1
ATOM 757 N N . PHE A 1 94 ? 12.291 7.743 -16.845 1.00 82.56 94 PHE A N 1
ATOM 758 C CA . PHE A 1 94 ? 12.597 7.055 -18.101 1.00 82.56 94 PHE A CA 1
ATOM 759 C C . PHE A 1 94 ? 12.680 8.031 -19.283 1.00 82.56 94 PHE A C 1
ATOM 761 O O . PHE A 1 94 ? 13.660 8.008 -20.026 1.00 82.56 94 PHE A O 1
ATOM 768 N N . SER A 1 95 ? 11.723 8.955 -19.408 1.00 80.06 95 SER A N 1
ATOM 769 C CA . SER A 1 95 ? 11.751 9.990 -20.450 1.00 80.06 95 SER A CA 1
ATOM 770 C C . SER A 1 95 ? 12.970 10.908 -20.331 1.00 80.06 95 SER A C 1
ATOM 772 O O . SER A 1 95 ? 13.583 11.251 -21.344 1.00 80.06 95 SER A O 1
ATOM 774 N N . ALA A 1 96 ? 13.368 11.272 -19.106 1.00 77.75 96 ALA A N 1
ATOM 775 C CA . ALA A 1 96 ? 14.570 12.071 -18.872 1.00 77.75 96 ALA A CA 1
ATOM 776 C C . ALA A 1 96 ? 15.854 11.323 -19.281 1.00 77.75 96 ALA A C 1
ATOM 778 O O . ALA A 1 96 ? 16.713 11.908 -19.940 1.00 77.75 96 ALA A O 1
ATOM 779 N N . LYS A 1 97 ? 15.962 10.023 -18.963 1.00 76.06 97 LYS A N 1
ATOM 780 C CA . LYS A 1 97 ? 17.086 9.169 -19.391 1.00 76.06 97 LYS A CA 1
ATOM 781 C C . LYS A 1 97 ? 17.191 9.081 -20.913 1.00 76.06 97 LYS A C 1
ATOM 783 O O . LYS A 1 97 ? 18.267 9.309 -21.453 1.00 76.06 97 LYS A O 1
ATOM 788 N N . ASN A 1 98 ? 16.078 8.831 -21.601 1.00 72.44 98 ASN A N 1
ATOM 789 C CA . ASN A 1 98 ? 16.070 8.733 -23.064 1.00 72.44 98 ASN A CA 1
ATOM 790 C C . ASN A 1 98 ? 16.378 10.071 -23.752 1.00 72.44 98 ASN A C 1
ATOM 792 O O . ASN A 1 98 ? 16.952 10.082 -24.836 1.00 72.44 98 ASN A O 1
ATOM 796 N N . SER A 1 99 ? 16.013 11.197 -23.131 1.00 68.56 99 SER A N 1
ATOM 797 C CA . SER A 1 99 ? 16.340 12.531 -23.651 1.00 68.56 99 SER A CA 1
ATOM 798 C C . SER A 1 99 ? 17.831 12.858 -23.496 1.00 68.56 99 SER A C 1
ATOM 800 O O . SER A 1 99 ? 18.401 13.514 -24.361 1.00 68.56 99 SER A O 1
ATOM 802 N N . ALA A 1 100 ? 18.470 12.391 -22.417 1.00 63.22 100 ALA A N 1
ATOM 803 C CA . ALA A 1 100 ? 19.905 12.564 -22.189 1.00 63.22 100 ALA A CA 1
ATOM 804 C C . ALA A 1 100 ? 20.763 11.670 -23.105 1.00 63.22 100 ALA A C 1
ATOM 806 O O . ALA A 1 100 ? 21.808 12.111 -23.571 1.00 63.22 100 ALA A O 1
ATOM 807 N N . ASP A 1 101 ? 20.302 10.451 -23.403 1.00 58.41 101 ASP A N 1
ATOM 808 C CA . ASP A 1 101 ? 21.020 9.491 -24.258 1.00 58.41 101 ASP A CA 1
ATOM 809 C C . ASP A 1 101 ? 21.027 9.905 -25.748 1.00 58.41 101 ASP A C 1
ATOM 811 O O . ASP A 1 101 ? 21.953 9.595 -26.490 1.00 58.41 101 ASP A O 1
ATOM 815 N N . GLN A 1 102 ? 20.032 10.684 -26.196 1.00 57.12 102 GLN A N 1
ATOM 816 C CA . GLN A 1 102 ? 19.971 11.207 -27.572 1.00 57.12 102 GLN A CA 1
ATOM 817 C C . GLN A 1 102 ? 20.761 12.515 -27.799 1.00 57.12 102 GLN A C 1
ATOM 819 O O . GLN A 1 102 ? 20.800 13.018 -28.922 1.00 57.12 102 GLN A O 1
ATOM 824 N N . GLY A 1 103 ? 21.415 13.064 -26.769 1.00 50.25 103 GLY A N 1
ATOM 825 C CA . GLY A 1 103 ? 22.152 14.334 -26.834 1.00 50.25 103 GLY A CA 1
ATOM 826 C C . GLY A 1 103 ? 23.591 14.271 -27.371 1.00 50.25 103 GLY A C 1
ATOM 827 O O . GLY A 1 103 ? 24.191 15.327 -27.552 1.00 50.25 103 GLY A O 1
ATOM 828 N N . ASP A 1 104 ? 24.152 13.084 -27.639 1.00 48.41 104 ASP A N 1
ATOM 829 C CA . ASP A 1 104 ? 25.578 12.903 -28.005 1.00 48.41 104 ASP A CA 1
ATOM 830 C C . ASP A 1 104 ? 25.817 12.552 -29.496 1.00 48.41 104 ASP A C 1
ATOM 832 O O . ASP A 1 104 ? 26.941 12.351 -29.949 1.00 48.41 104 ASP A O 1
ATOM 836 N N . ALA A 1 105 ? 24.769 12.511 -30.327 1.00 51.38 105 ALA A N 1
ATOM 837 C CA . ALA A 1 105 ? 24.877 12.111 -31.738 1.00 51.38 105 ALA A CA 1
ATOM 838 C C . ALA A 1 105 ? 25.080 13.281 -32.728 1.00 51.38 105 ALA A C 1
ATOM 840 O O . ALA A 1 105 ? 24.678 13.198 -33.889 1.00 51.38 105 ALA A O 1
ATOM 841 N N . SER A 1 106 ? 25.671 14.406 -32.313 1.00 49.34 106 SER A N 1
ATOM 842 C CA . SER A 1 106 ? 25.902 15.559 -33.205 1.00 49.34 106 SER A CA 1
ATOM 843 C C . SER A 1 106 ? 27.236 16.263 -32.942 1.00 49.34 106 SER A C 1
ATOM 845 O O . SER A 1 106 ? 27.274 17.385 -32.449 1.00 49.34 106 SER A O 1
ATOM 847 N N . SER A 1 107 ? 28.344 15.629 -33.338 1.00 41.72 107 SER A N 1
ATOM 848 C CA . SER A 1 107 ? 29.606 16.333 -33.621 1.00 41.72 107 SER A CA 1
ATOM 849 C C . SER A 1 107 ? 29.865 16.345 -35.133 1.00 41.72 107 SER A C 1
ATOM 851 O O . SER A 1 107 ? 29.982 15.272 -35.730 1.00 41.72 107 SER A O 1
ATOM 853 N N . PRO A 1 108 ? 29.981 17.514 -35.792 1.00 55.19 108 PRO A N 1
ATOM 854 C CA . PRO A 1 108 ? 30.386 17.561 -37.187 1.00 55.19 108 PRO A CA 1
ATOM 855 C C . PRO A 1 108 ? 31.897 17.323 -37.283 1.00 55.19 108 PRO A C 1
ATOM 857 O O . PRO A 1 108 ? 32.709 18.042 -36.701 1.00 55.19 108 PRO A O 1
ATOM 860 N N . THR A 1 109 ? 32.277 16.299 -38.047 1.00 45.72 109 THR A N 1
ATOM 861 C CA . THR A 1 109 ? 33.661 16.069 -38.471 1.00 45.72 109 THR A CA 1
ATOM 862 C C . THR A 1 109 ? 34.075 17.208 -39.403 1.00 45.72 109 THR A C 1
ATOM 864 O O . THR A 1 109 ? 33.704 17.223 -40.575 1.00 45.72 109 THR A O 1
ATOM 867 N N . THR A 1 110 ? 34.842 18.173 -38.897 1.00 46.56 110 THR A N 1
ATOM 868 C CA . THR A 1 110 ? 35.475 19.196 -39.738 1.00 46.56 110 THR A CA 1
ATOM 869 C C . THR A 1 110 ? 36.694 18.592 -40.427 1.00 46.56 110 THR A C 1
ATOM 871 O O . THR A 1 110 ? 37.776 18.458 -39.854 1.00 46.56 110 THR A O 1
ATOM 874 N N . THR A 1 111 ? 36.500 18.221 -41.689 1.00 46.50 111 THR A N 1
ATOM 875 C CA . THR A 1 111 ? 37.548 17.862 -42.644 1.00 46.50 111 THR A CA 1
ATOM 876 C C . THR A 1 11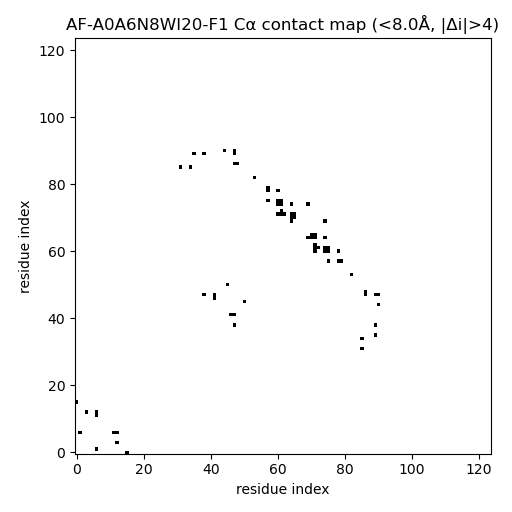1 ? 38.514 19.033 -42.851 1.00 46.50 111 THR A C 1
ATOM 878 O O . THR A 1 111 ? 38.135 20.117 -43.287 1.00 46.50 111 THR A O 1
ATOM 881 N N . ARG A 1 112 ? 39.795 18.793 -42.562 1.00 48.19 112 ARG A N 1
ATOM 882 C CA . ARG A 1 112 ? 40.921 19.698 -42.819 1.00 48.19 112 ARG A CA 1
ATOM 883 C C . ARG A 1 112 ? 41.250 19.716 -44.317 1.00 48.19 112 ARG A C 1
ATOM 885 O O . ARG A 1 112 ? 41.831 18.760 -44.822 1.00 48.19 112 ARG A O 1
ATOM 892 N N . ALA A 1 113 ? 40.916 20.803 -45.013 1.00 50.22 113 ALA A N 1
ATOM 893 C CA . ALA A 1 113 ? 41.374 21.052 -46.379 1.00 50.22 113 ALA A CA 1
ATOM 894 C C . ALA A 1 113 ? 42.741 21.758 -46.368 1.00 50.22 113 ALA A C 1
ATOM 896 O O . ALA A 1 113 ? 42.922 22.799 -45.739 1.00 50.22 113 ALA A O 1
ATOM 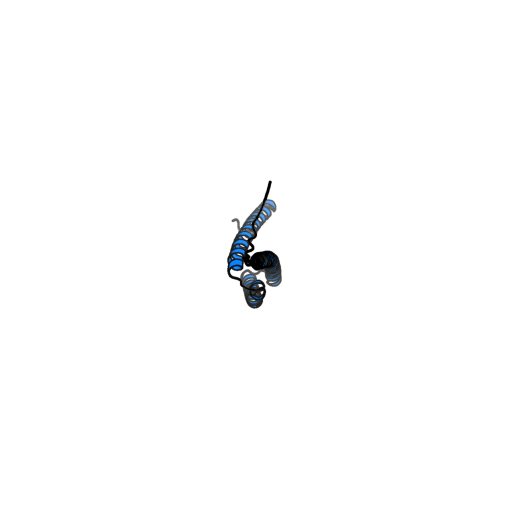897 N N . VAL A 1 114 ? 43.709 21.156 -47.057 1.00 53.47 114 VAL A N 1
ATOM 898 C CA . VAL A 1 114 ? 45.061 21.672 -47.290 1.00 53.47 114 VAL A CA 1
ATOM 899 C C . VAL A 1 114 ? 45.103 22.274 -48.696 1.00 53.47 114 VAL A C 1
ATOM 901 O O . VAL A 1 114 ? 44.871 21.560 -49.664 1.00 53.47 114 VAL A O 1
ATOM 904 N N . ALA A 1 115 ? 45.441 23.557 -48.812 1.00 51.81 115 ALA A N 1
ATOM 905 C CA . ALA A 1 115 ? 45.960 24.203 -50.024 1.00 51.81 115 ALA A CA 1
ATOM 906 C C . ALA A 1 115 ? 46.703 25.473 -49.554 1.00 51.81 115 ALA A C 1
ATOM 908 O O . ALA A 1 115 ? 46.142 26.249 -48.793 1.00 51.81 115 ALA A O 1
ATOM 909 N N . GLY A 1 116 ? 47.979 25.743 -49.831 1.00 47.53 116 GLY A N 1
ATOM 910 C CA . GLY A 1 116 ? 48.784 25.369 -50.988 1.00 47.53 116 GLY A CA 1
ATOM 911 C C . GLY A 1 116 ? 48.738 26.494 -52.025 1.00 47.53 116 GLY A C 1
ATOM 912 O O . GLY A 1 116 ? 47.988 26.389 -52.984 1.00 47.53 116 GLY A O 1
ATOM 913 N N . GLY A 1 117 ? 49.514 27.571 -51.840 1.00 41.34 117 GLY A N 1
ATOM 914 C CA . GLY A 1 117 ? 49.602 28.667 -52.815 1.00 41.34 117 GLY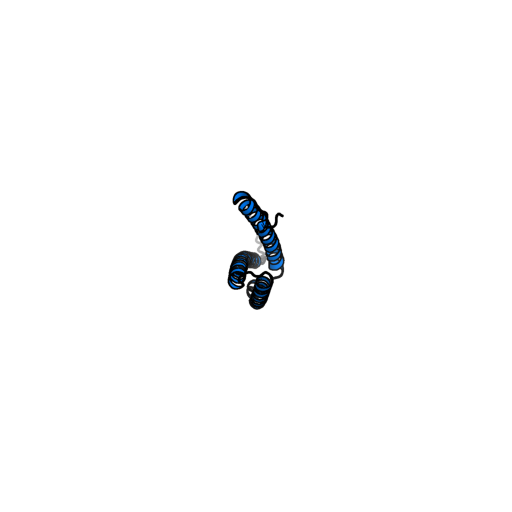 A CA 1
ATOM 915 C C . GLY A 1 117 ? 50.713 29.670 -52.494 1.00 41.34 117 GLY A C 1
ATOM 916 O O . GLY A 1 117 ? 50.647 30.388 -51.507 1.00 41.34 117 GLY A O 1
ATOM 917 N N . ARG A 1 118 ? 51.753 29.683 -53.329 1.00 52.22 118 ARG A N 1
ATOM 918 C CA . ARG A 1 118 ? 53.019 30.431 -53.225 1.00 52.22 118 ARG A CA 1
ATOM 919 C C . ARG A 1 118 ? 53.059 31.491 -54.333 1.00 52.22 118 ARG A C 1
ATOM 921 O O . ARG A 1 118 ? 52.734 31.130 -55.457 1.00 52.22 118 ARG A O 1
ATOM 928 N N . SER A 1 119 ? 53.512 32.722 -54.059 1.00 51.41 119 SER A N 1
ATOM 929 C CA . SER A 1 119 ? 54.109 33.710 -55.007 1.00 51.41 119 SER A CA 1
ATOM 930 C C . SER A 1 119 ? 54.553 34.943 -54.193 1.00 51.41 119 SER A C 1
ATOM 932 O O . SER A 1 119 ? 53.720 35.531 -53.521 1.00 51.41 119 SER A O 1
ATOM 934 N N . LYS A 1 120 ? 55.842 35.156 -53.888 1.00 51.28 120 LYS A N 1
ATOM 935 C CA . LYS A 1 120 ? 56.937 35.819 -54.642 1.00 51.28 120 LYS A CA 1
ATOM 936 C C . LYS A 1 120 ? 56.720 37.307 -55.006 1.00 51.28 120 LYS A C 1
ATOM 938 O O . LYS A 1 120 ? 55.893 37.591 -55.858 1.00 51.28 120 LYS A O 1
ATOM 943 N N . SER A 1 121 ? 57.654 38.129 -54.484 1.00 50.44 121 SER A N 1
ATOM 944 C CA . SER A 1 121 ? 58.323 39.303 -55.105 1.00 50.44 121 SER A CA 1
ATOM 945 C C . SER A 1 121 ? 57.538 40.634 -55.166 1.00 50.44 121 SER A C 1
ATOM 947 O O . SER A 1 121 ? 56.339 40.586 -55.376 1.00 50.44 121 SER A O 1
ATOM 949 N N . VAL A 1 122 ? 58.093 41.857 -55.041 1.00 52.75 122 VAL A N 1
ATOM 950 C CA . VAL A 1 122 ? 59.465 42.433 -54.961 1.00 52.75 122 VAL A CA 1
ATOM 951 C C . VAL A 1 122 ? 59.333 43.974 -54.729 1.00 52.75 122 VAL A C 1
ATOM 953 O O . VAL A 1 122 ? 58.303 44.509 -55.124 1.00 52.75 122 VAL A O 1
ATOM 956 N N . ASP A 1 123 ? 60.376 44.625 -54.169 1.00 49.41 123 ASP A N 1
ATOM 957 C CA . ASP A 1 123 ? 60.751 46.077 -54.188 1.00 49.41 123 ASP A CA 1
ATOM 958 C C . ASP A 1 123 ? 59.771 47.127 -53.597 1.00 49.41 123 ASP A C 1
ATOM 960 O O . ASP A 1 123 ? 58.563 47.015 -53.755 1.00 49.41 123 ASP A O 1
ATOM 964 N N . SER A 1 124 ? 60.170 48.192 -52.883 1.00 53.88 124 SER A N 1
ATOM 965 C CA . SER A 1 124 ? 61.449 48.878 -52.597 1.00 53.88 124 SER A CA 1
ATOM 966 C C . SER A 1 124 ? 61.440 49.456 -51.176 1.00 53.88 124 SER A C 1
ATOM 968 O O . SER A 1 124 ? 60.330 49.659 -50.632 1.00 53.88 124 SER A O 1
#